Protein AF-A0AAP5YER6-F1 (afdb_monomer_lite)

Sequence (169 aa):
VTLYPLSIFVQTQYDMLIPDAVMAMFKPLISASNTLPAIIGALLMCQLLWFAGIHGAAIVVGLLSPIFLTNISGNIDAFVAGQPVPNIFTQPFWDFYIFIGGSGATLALVLLMSFSRSVHLKSIGRMSAVPGFFQ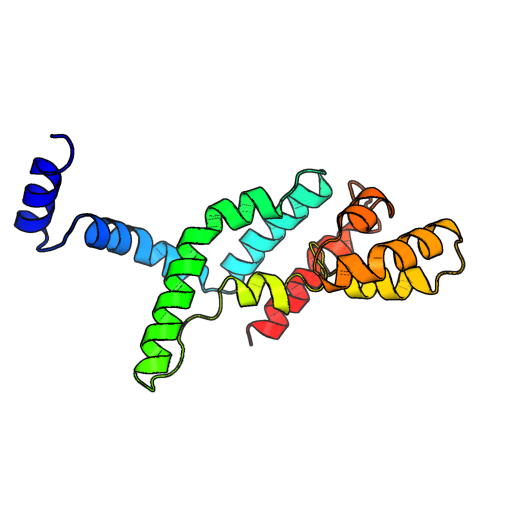INEPVIFGSPIVMNPTLFIPFVFAPVINATIAYF

Structure (mmCIF, N/CA/C/O backbone):
data_AF-A0AAP5YER6-F1
#
_entry.id   AF-A0AAP5YER6-F1
#
loop_
_atom_site.group_PDB
_atom_site.id
_atom_site.type_symbol
_atom_site.label_atom_id
_atom_site.label_alt_id
_atom_site.label_comp_id
_atom_site.label_asym_id
_atom_site.label_entity_id
_atom_site.label_seq_id
_atom_site.pdbx_PDB_ins_code
_atom_site.Cartn_x
_atom_site.Cartn_y
_atom_site.Cartn_z
_atom_site.occupancy
_atom_site.B_iso_or_equiv
_atom_site.auth_seq_id
_atom_site.auth_comp_id
_atom_site.auth_asym_id
_atom_site.auth_atom_id
_atom_site.pdbx_PDB_model_num
ATOM 1 N N . VAL A 1 1 ? 3.108 24.936 -31.986 1.00 53.84 1 VAL A N 1
ATOM 2 C CA . VAL A 1 1 ? 4.510 25.114 -32.453 1.00 53.84 1 VAL A CA 1
ATOM 3 C C . VAL A 1 1 ? 5.552 24.556 -31.467 1.00 53.84 1 VAL A C 1
ATOM 5 O O . VAL A 1 1 ? 6.713 24.452 -31.818 1.00 53.84 1 VAL A O 1
ATOM 8 N N . THR A 1 2 ? 5.198 24.120 -30.257 1.00 65.81 2 THR A N 1
ATOM 9 C CA . THR A 1 2 ? 6.180 24.076 -29.156 1.00 65.81 2 THR A CA 1
ATOM 10 C C . THR A 1 2 ? 6.974 22.777 -28.954 1.00 65.81 2 THR A C 1
ATOM 12 O O . THR A 1 2 ? 8.043 22.858 -28.365 1.00 65.81 2 THR A O 1
ATOM 15 N N . LEU A 1 3 ? 6.542 21.609 -29.453 1.00 75.38 3 LEU A N 1
ATOM 16 C CA . LEU A 1 3 ? 7.278 20.338 -29.249 1.00 75.38 3 LEU A CA 1
ATOM 17 C C . LEU A 1 3 ? 7.802 19.677 -30.532 1.00 75.38 3 LEU A C 1
ATOM 19 O O . LEU A 1 3 ? 8.628 18.779 -30.452 1.00 75.38 3 LEU A O 1
ATOM 23 N N . TYR A 1 4 ? 7.368 20.122 -31.713 1.00 81.06 4 TYR A N 1
ATOM 24 C CA . TYR A 1 4 ? 7.717 19.476 -32.985 1.00 81.06 4 TYR A CA 1
ATOM 25 C C . TYR A 1 4 ? 9.216 19.571 -33.357 1.00 81.06 4 TYR A C 1
ATOM 27 O O . TYR A 1 4 ? 9.793 18.576 -33.792 1.00 81.06 4 TYR A O 1
ATOM 35 N N . PRO A 1 5 ? 9.913 20.706 -33.132 1.00 86.31 5 PRO A N 1
ATOM 36 C CA . PRO A 1 5 ? 11.366 20.750 -33.326 1.00 86.31 5 PRO A CA 1
ATOM 37 C C . PRO A 1 5 ? 12.112 19.842 -32.338 1.00 86.31 5 PRO A C 1
ATOM 39 O O . PRO A 1 5 ? 13.073 19.174 -32.710 1.00 86.31 5 PRO A O 1
ATOM 42 N N . LEU A 1 6 ? 11.632 19.774 -31.091 1.00 81.62 6 LEU A N 1
ATOM 43 C CA . LEU A 1 6 ? 12.178 18.883 -30.069 1.00 81.62 6 LEU A CA 1
ATOM 44 C C . LEU A 1 6 ? 11.954 17.411 -30.439 1.00 81.62 6 LEU A C 1
ATOM 46 O O . LEU A 1 6 ? 12.854 16.601 -30.243 1.00 81.62 6 LEU A O 1
ATOM 50 N N . SER A 1 7 ? 10.800 17.059 -31.017 1.00 83.25 7 SER A N 1
ATOM 51 C CA . SER A 1 7 ? 10.520 15.679 -31.420 1.00 83.25 7 SER A CA 1
ATOM 52 C C . SER A 1 7 ? 11.432 15.229 -32.551 1.00 83.25 7 SER A C 1
ATOM 54 O O . SER A 1 7 ? 11.950 14.122 -32.485 1.00 83.25 7 SER A O 1
ATOM 56 N N . ILE A 1 8 ? 11.701 16.096 -33.534 1.00 85.38 8 ILE A N 1
ATOM 57 C CA . ILE A 1 8 ? 12.667 15.805 -34.604 1.00 85.38 8 ILE A CA 1
ATOM 58 C C . ILE A 1 8 ? 14.088 15.689 -34.041 1.00 85.38 8 ILE A C 1
ATOM 60 O O . ILE A 1 8 ? 14.829 14.794 -34.438 1.00 85.38 8 ILE A O 1
ATOM 64 N N . PHE A 1 9 ? 14.485 16.546 -33.097 1.00 87.12 9 PHE A N 1
ATOM 65 C CA . PHE A 1 9 ? 15.801 16.443 -32.459 1.00 87.12 9 PHE A CA 1
ATOM 66 C C . PHE A 1 9 ? 15.982 15.109 -31.718 1.00 87.12 9 PHE A C 1
ATOM 68 O O . PHE A 1 9 ? 16.978 14.420 -31.924 1.00 87.12 9 PHE A O 1
ATOM 75 N N . VAL A 1 10 ? 15.006 14.709 -30.898 1.00 84.06 10 VAL A N 1
ATOM 76 C CA . VAL A 1 10 ? 15.066 13.434 -30.163 1.00 84.06 10 VAL A CA 1
ATOM 77 C C . VAL A 1 10 ? 15.067 12.251 -31.132 1.00 84.06 10 VAL A C 1
ATOM 79 O O . VAL A 1 10 ? 15.890 11.350 -30.987 1.00 84.06 10 VAL A O 1
ATOM 82 N N . GLN A 1 11 ? 14.227 12.295 -32.167 1.00 87.56 11 GLN A N 1
ATOM 83 C CA . GLN A 1 11 ? 14.155 11.241 -33.174 1.00 87.56 11 GLN A CA 1
ATOM 84 C C . GLN A 1 11 ? 15.448 11.125 -33.993 1.00 87.56 11 GLN A C 1
ATOM 86 O O . GLN A 1 11 ? 15.910 10.024 -34.251 1.00 87.56 11 GLN A O 1
ATOM 91 N N . THR A 1 12 ? 16.085 12.240 -34.358 1.00 87.94 12 THR A N 1
ATOM 92 C CA . THR A 1 12 ? 17.335 12.215 -35.143 1.00 87.94 12 THR A CA 1
ATOM 93 C C . THR A 1 12 ? 18.558 11.790 -34.334 1.00 87.94 12 THR A C 1
ATOM 95 O O . THR A 1 12 ? 19.472 11.206 -34.907 1.00 87.94 12 THR A O 1
ATOM 98 N N . GLN A 1 13 ? 18.611 12.086 -33.031 1.00 88.88 13 GLN A N 1
ATOM 99 C CA . GLN A 1 13 ? 19.757 11.732 -32.181 1.00 88.88 13 GLN A CA 1
ATOM 100 C C . GLN A 1 13 ? 19.640 10.345 -31.542 1.00 88.88 13 GLN A C 1
ATOM 102 O O . GLN A 1 13 ? 20.655 9.679 -31.356 1.00 88.88 13 GLN A O 1
ATOM 107 N N . TYR A 1 14 ? 18.424 9.923 -31.187 1.00 84.25 14 TYR A N 1
ATOM 108 C CA . TYR A 1 14 ? 18.194 8.727 -30.371 1.00 84.25 14 TYR A CA 1
ATOM 109 C C . TYR A 1 14 ? 17.287 7.685 -31.035 1.00 84.25 14 TYR A C 1
ATOM 111 O O . TYR A 1 14 ? 17.064 6.641 -30.432 1.00 84.25 14 TYR A O 1
ATOM 119 N N . ASP A 1 15 ? 16.762 7.952 -32.237 1.00 87.56 15 ASP A N 1
ATOM 120 C CA . ASP A 1 15 ? 15.800 7.090 -32.951 1.00 87.56 15 ASP A CA 1
ATOM 121 C C . ASP A 1 15 ? 14.552 6.744 -32.113 1.00 87.56 15 ASP A C 1
ATOM 123 O O . ASP A 1 15 ? 13.972 5.665 -32.199 1.00 87.56 15 ASP A O 1
ATOM 127 N N . MET A 1 16 ? 14.143 7.682 -31.251 1.00 86.88 16 MET A N 1
ATOM 128 C CA . MET A 1 16 ? 13.031 7.536 -30.308 1.00 86.88 16 MET A CA 1
ATOM 129 C C . MET A 1 16 ? 12.028 8.675 -30.463 1.00 86.88 16 MET A C 1
ATOM 131 O O . MET A 1 16 ? 12.395 9.815 -30.766 1.00 86.88 16 MET A O 1
ATOM 135 N N . LEU A 1 17 ? 10.752 8.400 -30.186 1.00 88.38 17 LEU A N 1
ATOM 136 C CA . LEU A 1 17 ? 9.776 9.464 -29.978 1.00 88.38 17 LEU A CA 1
ATOM 137 C C . LEU A 1 17 ? 9.968 10.073 -28.579 1.00 88.38 17 LEU A C 1
ATOM 139 O O . LEU A 1 17 ? 10.520 9.446 -27.676 1.00 88.38 17 LEU A O 1
ATOM 143 N N . ILE A 1 18 ? 9.481 11.303 -28.367 1.00 85.19 18 ILE A N 1
ATOM 144 C CA . ILE A 1 18 ? 9.548 11.964 -27.048 1.00 85.19 18 ILE A CA 1
ATOM 145 C C . ILE A 1 18 ? 8.975 11.076 -25.923 1.00 85.19 18 ILE A C 1
ATOM 147 O O . ILE A 1 18 ? 9.631 10.978 -24.885 1.00 85.19 18 ILE A O 1
ATOM 151 N N . PRO A 1 19 ? 7.808 10.412 -26.080 1.00 81.19 19 PRO A N 1
ATOM 152 C CA . PRO A 1 19 ? 7.284 9.521 -25.044 1.00 81.19 19 PRO A CA 1
ATOM 153 C C . PRO A 1 19 ? 8.236 8.368 -24.705 1.00 81.19 19 PRO A C 1
ATOM 155 O O . PRO A 1 19 ? 8.436 8.077 -23.527 1.00 81.19 19 PRO A O 1
ATOM 158 N N . ASP A 1 20 ? 8.881 7.776 -25.713 1.00 81.62 20 ASP A N 1
ATOM 159 C CA . ASP A 1 20 ? 9.818 6.663 -25.533 1.00 81.62 20 ASP A CA 1
ATOM 160 C C . ASP A 1 20 ? 11.087 7.119 -24.809 1.00 81.62 20 ASP A C 1
ATOM 162 O O . ASP A 1 20 ? 11.557 6.446 -23.894 1.00 81.62 20 ASP A O 1
ATOM 166 N N . ALA A 1 21 ? 11.602 8.303 -25.153 1.00 83.88 21 ALA A N 1
ATOM 167 C CA . ALA A 1 21 ? 12.753 8.900 -24.480 1.00 83.88 21 ALA A CA 1
ATOM 168 C C . ALA A 1 21 ? 12.453 9.218 -23.004 1.00 83.88 21 ALA A C 1
ATOM 170 O O . ALA A 1 21 ? 13.274 8.949 -22.123 1.00 83.88 21 ALA A O 1
ATOM 171 N N . VAL A 1 22 ? 11.256 9.739 -22.713 1.00 83.75 22 VAL A N 1
ATOM 172 C CA . VAL A 1 22 ? 10.798 9.966 -21.335 1.00 83.75 22 VAL A CA 1
ATOM 173 C C . VAL A 1 22 ? 10.691 8.634 -20.592 1.00 83.75 22 VAL A C 1
ATOM 175 O O . VAL A 1 22 ? 11.257 8.496 -19.508 1.00 83.75 22 VAL A O 1
ATOM 178 N N . MET A 1 23 ? 10.047 7.621 -21.174 1.00 81.75 23 MET A N 1
ATOM 179 C CA . MET A 1 23 ? 9.965 6.293 -20.561 1.00 81.75 23 MET A CA 1
ATOM 180 C C . MET A 1 23 ? 11.343 5.673 -20.313 1.00 81.75 23 MET A C 1
ATOM 182 O O . MET A 1 23 ? 11.574 5.118 -19.238 1.00 81.75 23 MET A O 1
ATOM 186 N N . ALA A 1 24 ? 12.275 5.793 -21.260 1.00 82.75 24 ALA A N 1
ATOM 187 C CA . ALA A 1 24 ? 13.638 5.292 -21.117 1.00 82.75 24 ALA A CA 1
ATOM 188 C C . ALA A 1 24 ? 14.361 5.945 -19.928 1.00 82.75 24 ALA A C 1
ATOM 190 O O . ALA A 1 24 ? 15.022 5.246 -19.158 1.00 82.75 24 ALA A O 1
ATOM 191 N N . MET A 1 25 ? 14.171 7.253 -19.726 1.00 84.56 25 MET A N 1
ATOM 192 C CA . MET A 1 25 ? 14.721 7.988 -18.583 1.00 84.56 25 MET A CA 1
ATOM 193 C C . MET A 1 25 ? 14.144 7.507 -17.240 1.00 84.56 25 MET A C 1
ATOM 195 O O . MET A 1 25 ? 14.880 7.401 -16.260 1.00 84.56 25 MET A O 1
ATOM 199 N N . PHE A 1 26 ? 12.848 7.183 -17.183 1.00 82.50 26 PHE A N 1
ATOM 200 C CA . PHE A 1 26 ? 12.185 6.712 -15.958 1.00 82.50 26 PHE A CA 1
ATOM 201 C C . PHE A 1 26 ? 12.319 5.201 -15.711 1.00 82.50 26 PHE A C 1
ATOM 203 O O . PHE A 1 26 ? 12.061 4.735 -14.599 1.00 82.50 26 PHE A O 1
ATOM 210 N N . LYS A 1 27 ? 12.765 4.423 -16.701 1.00 82.75 27 LYS A N 1
ATOM 211 C CA . LYS A 1 27 ? 12.893 2.960 -16.611 1.00 82.75 27 LYS A CA 1
ATOM 212 C C . LYS A 1 27 ? 13.687 2.466 -15.387 1.00 82.75 27 LYS A C 1
ATOM 214 O O . LYS A 1 27 ? 13.210 1.528 -14.745 1.00 82.75 27 LYS A O 1
ATOM 219 N N . PRO A 1 28 ? 14.832 3.067 -14.994 1.00 84.38 28 PRO A N 1
ATOM 220 C CA . PRO A 1 28 ? 15.555 2.640 -13.794 1.00 84.38 28 PRO A CA 1
ATOM 221 C C . PRO A 1 28 ? 14.737 2.832 -12.512 1.00 84.38 28 PRO A C 1
ATOM 223 O O . PRO A 1 28 ? 14.748 1.966 -11.640 1.00 84.38 28 PRO A O 1
ATOM 226 N N . LEU A 1 29 ? 13.983 3.934 -12.418 1.00 84.50 29 LEU A N 1
ATOM 227 C CA . LEU A 1 29 ? 13.114 4.221 -11.277 1.00 84.50 29 LEU A CA 1
ATOM 228 C C . LEU A 1 29 ? 11.966 3.211 -11.192 1.00 84.50 29 LEU A C 1
ATOM 230 O O . LEU A 1 29 ? 11.690 2.683 -10.118 1.00 84.50 29 LEU A O 1
ATOM 234 N N . ILE A 1 30 ? 11.336 2.902 -12.327 1.00 83.19 30 ILE A N 1
ATOM 235 C CA . ILE A 1 30 ? 10.255 1.910 -12.405 1.00 83.19 30 ILE A CA 1
ATOM 236 C C . ILE A 1 30 ? 10.782 0.527 -12.004 1.00 83.19 30 ILE A C 1
ATOM 238 O O . ILE A 1 30 ? 10.185 -0.142 -11.163 1.00 83.19 30 ILE A O 1
ATOM 242 N N . SER A 1 31 ? 11.947 0.120 -12.513 1.00 83.19 31 SER A N 1
ATOM 243 C CA . SER A 1 31 ? 12.565 -1.150 -12.123 1.00 83.19 31 SER A CA 1
ATOM 244 C C . SER A 1 31 ? 12.893 -1.202 -10.628 1.00 83.19 31 SER A C 1
ATOM 246 O O . SER A 1 31 ? 12.638 -2.219 -9.988 1.00 83.19 31 SER A O 1
ATOM 248 N N . ALA A 1 32 ? 13.433 -0.122 -10.056 1.00 87.00 32 ALA A N 1
ATOM 249 C CA . ALA A 1 32 ? 13.733 -0.047 -8.627 1.00 87.00 32 ALA A CA 1
ATOM 250 C C . ALA A 1 32 ? 12.461 -0.077 -7.761 1.00 87.00 32 ALA A C 1
ATOM 252 O O . ALA A 1 32 ? 12.467 -0.649 -6.669 1.00 87.00 32 ALA A O 1
ATOM 253 N N . SER A 1 33 ? 11.360 0.496 -8.258 1.00 86.88 33 SER A N 1
ATOM 254 C CA . SER A 1 33 ? 10.078 0.549 -7.547 1.00 86.88 33 SER A CA 1
ATOM 255 C C . SER A 1 33 ? 9.436 -0.823 -7.324 1.00 86.88 33 SER A C 1
ATOM 257 O O . SER A 1 33 ? 8.709 -1.000 -6.353 1.00 86.88 33 SER A O 1
ATOM 259 N N . ASN A 1 34 ? 9.749 -1.810 -8.171 1.00 88.38 34 ASN A N 1
ATOM 260 C CA . ASN A 1 34 ? 9.247 -3.179 -8.038 1.00 88.38 34 ASN A CA 1
ATOM 261 C C . ASN A 1 34 ? 9.919 -3.974 -6.905 1.00 88.38 34 ASN A C 1
ATOM 263 O O . ASN A 1 34 ? 9.586 -5.136 -6.704 1.00 88.38 34 ASN A O 1
ATOM 267 N N . THR A 1 35 ? 10.861 -3.385 -6.166 1.00 94.75 35 THR A N 1
ATOM 268 C CA . THR A 1 35 ? 11.527 -4.057 -5.045 1.00 94.75 35 THR A CA 1
ATOM 269 C C . THR A 1 35 ? 10.761 -3.857 -3.739 1.00 94.75 35 THR A C 1
ATOM 271 O O . THR A 1 35 ? 10.275 -2.763 -3.452 1.00 94.75 35 THR A O 1
ATOM 274 N N . LEU A 1 36 ? 10.712 -4.888 -2.892 1.00 95.12 36 LEU A N 1
ATOM 275 C CA . LEU A 1 36 ? 10.035 -4.815 -1.592 1.00 95.12 36 LEU A CA 1
ATOM 276 C C . LEU A 1 36 ? 10.458 -3.598 -0.729 1.00 95.12 36 LEU A C 1
ATOM 278 O O . LEU A 1 36 ? 9.571 -2.944 -0.179 1.00 95.12 36 LEU A O 1
ATOM 282 N N . PRO A 1 37 ? 11.749 -3.207 -0.626 1.00 96.19 37 PRO A N 1
ATOM 283 C CA . PRO A 1 37 ? 12.135 -2.007 0.120 1.00 96.19 37 PRO A CA 1
ATOM 284 C C . PRO A 1 37 ? 11.530 -0.708 -0.431 1.00 96.19 37 PRO A C 1
ATOM 286 O O . PRO A 1 37 ? 11.146 0.160 0.353 1.00 96.19 37 PRO A O 1
ATOM 289 N N . ALA A 1 38 ? 11.409 -0.571 -1.756 1.00 94.25 38 ALA A N 1
ATOM 290 C CA . ALA A 1 38 ? 10.790 0.604 -2.369 1.00 94.25 38 ALA A CA 1
ATOM 291 C C . ALA A 1 38 ? 9.287 0.672 -2.058 1.00 94.25 38 ALA A C 1
ATOM 293 O O . ALA A 1 38 ? 8.781 1.730 -1.676 1.00 94.25 38 ALA A O 1
ATOM 294 N N . ILE A 1 39 ? 8.600 -0.474 -2.136 1.00 95.88 39 ILE A N 1
ATOM 295 C CA . ILE A 1 39 ? 7.185 -0.616 -1.763 1.00 95.88 39 ILE A CA 1
ATOM 296 C C . ILE A 1 39 ? 6.977 -0.215 -0.298 1.00 95.88 39 ILE A C 1
ATOM 298 O O . ILE A 1 39 ? 6.119 0.617 0.002 1.00 95.88 39 ILE A O 1
ATOM 302 N N . ILE A 1 40 ? 7.790 -0.761 0.614 1.00 96.94 40 ILE A N 1
ATOM 303 C CA . ILE A 1 40 ? 7.724 -0.451 2.049 1.00 96.94 40 ILE A CA 1
ATOM 304 C C . ILE A 1 40 ? 7.996 1.037 2.296 1.00 96.94 40 ILE A C 1
ATOM 306 O O . ILE A 1 40 ? 7.284 1.659 3.081 1.00 96.94 40 ILE A O 1
ATOM 310 N N . GLY A 1 41 ? 8.976 1.635 1.615 1.00 96.00 41 GLY A N 1
ATOM 311 C CA . GLY A 1 41 ? 9.268 3.064 1.737 1.00 96.00 41 GLY A CA 1
ATOM 312 C C . GLY A 1 41 ? 8.066 3.943 1.374 1.00 96.00 41 GLY A C 1
ATOM 313 O O . GLY A 1 41 ? 7.694 4.834 2.142 1.00 96.00 41 GLY A O 1
ATOM 314 N N . ALA A 1 42 ? 7.409 3.657 0.247 1.00 95.31 42 ALA A N 1
ATOM 315 C CA . ALA A 1 42 ? 6.214 4.386 -0.175 1.00 95.31 42 ALA A CA 1
ATOM 316 C C . ALA A 1 42 ? 5.029 4.184 0.788 1.00 95.31 42 ALA A C 1
ATOM 318 O O . ALA A 1 42 ? 4.312 5.133 1.117 1.00 95.31 42 ALA A O 1
ATOM 319 N N . LEU A 1 43 ? 4.849 2.958 1.280 1.00 95.88 43 LEU A N 1
ATOM 320 C CA . LEU A 1 43 ? 3.825 2.600 2.259 1.00 95.88 43 LEU A CA 1
ATOM 321 C C . LEU A 1 43 ? 4.021 3.355 3.578 1.00 95.88 43 LEU A C 1
ATOM 323 O O . LEU A 1 43 ? 3.078 3.974 4.070 1.00 95.88 43 LEU A O 1
ATOM 327 N N . LEU A 1 44 ? 5.238 3.368 4.125 1.00 96.94 44 LEU A N 1
ATOM 328 C CA . LEU A 1 44 ? 5.548 4.093 5.358 1.00 96.94 44 LEU A CA 1
ATOM 329 C C . LEU A 1 44 ? 5.282 5.592 5.201 1.00 96.94 44 LEU A C 1
ATOM 331 O O . LEU A 1 44 ? 4.662 6.191 6.075 1.00 96.94 44 LEU A O 1
ATOM 335 N N . MET A 1 45 ? 5.668 6.187 4.070 1.00 96.69 45 MET A N 1
ATOM 336 C CA . MET A 1 45 ? 5.349 7.585 3.771 1.00 96.69 45 MET A CA 1
ATOM 337 C C . MET A 1 45 ? 3.833 7.835 3.774 1.00 96.69 45 MET A C 1
ATOM 339 O O . MET A 1 45 ? 3.372 8.784 4.409 1.00 96.69 45 MET A O 1
ATOM 343 N N . CYS A 1 46 ? 3.050 6.964 3.131 1.00 96.56 46 CYS A N 1
ATOM 344 C CA . CYS A 1 46 ? 1.587 7.052 3.127 1.00 96.56 46 CYS A CA 1
ATOM 345 C C . CYS A 1 46 ? 1.013 7.006 4.554 1.00 96.56 46 CYS A C 1
ATOM 347 O O . CYS A 1 46 ? 0.189 7.845 4.926 1.00 96.56 46 CYS A O 1
ATOM 349 N N . GLN A 1 47 ? 1.490 6.075 5.381 1.00 95.81 47 GLN A N 1
ATOM 350 C CA . GLN A 1 47 ? 0.974 5.878 6.736 1.00 95.81 47 GLN A CA 1
ATOM 351 C C . GLN A 1 47 ? 1.382 6.972 7.712 1.00 95.81 47 GLN A C 1
ATOM 353 O O . GLN A 1 47 ? 0.583 7.346 8.570 1.00 95.81 47 GLN A O 1
ATOM 358 N N . LEU A 1 48 ? 2.583 7.527 7.571 1.00 96.25 48 LEU A N 1
ATOM 359 C CA . LEU A 1 48 ? 3.017 8.669 8.372 1.00 96.25 48 LEU A CA 1
ATOM 360 C C . LEU A 1 48 ? 2.183 9.918 8.064 1.00 96.25 48 LEU A C 1
ATOM 362 O O . LEU A 1 48 ? 1.806 10.637 8.989 1.00 96.25 48 LEU A O 1
ATOM 366 N N . LEU A 1 49 ? 1.834 10.144 6.793 1.00 96.38 49 LEU A N 1
ATOM 367 C CA . LEU A 1 49 ? 0.926 11.227 6.406 1.00 96.38 49 LEU A CA 1
ATOM 368 C C . LEU A 1 49 ? -0.462 11.035 7.030 1.00 96.38 49 LEU A C 1
ATOM 370 O O . LEU A 1 49 ? -0.976 11.964 7.652 1.00 96.38 49 LEU A O 1
ATOM 374 N N . TRP A 1 50 ? -1.025 9.825 6.955 1.00 95.31 50 TRP A N 1
ATOM 375 C CA . TRP A 1 50 ? -2.304 9.512 7.601 1.00 95.31 50 TRP A CA 1
ATOM 376 C C . TRP A 1 50 ? -2.267 9.658 9.117 1.00 95.31 50 TRP A C 1
ATOM 378 O O . TRP A 1 50 ? -3.204 10.194 9.708 1.00 95.31 50 TRP A O 1
ATOM 388 N N . PHE A 1 51 ? -1.175 9.239 9.755 1.00 94.50 51 PHE A N 1
ATOM 389 C CA . PHE A 1 51 ? -0.993 9.425 11.189 1.00 94.50 51 PHE A CA 1
ATOM 390 C C . PHE A 1 51 ? -0.956 10.908 11.584 1.00 94.50 51 PHE A C 1
ATOM 392 O O . PHE A 1 51 ? -1.477 11.270 12.640 1.00 94.50 51 PHE A O 1
ATOM 399 N N . ALA A 1 52 ? -0.407 11.766 10.718 1.00 94.06 52 ALA A N 1
ATOM 400 C CA . ALA A 1 52 ? -0.427 13.221 10.861 1.00 94.06 52 ALA A CA 1
ATOM 401 C C . ALA A 1 52 ? -1.775 13.871 10.475 1.00 94.06 52 ALA A C 1
ATOM 403 O O . ALA A 1 52 ? -1.907 15.089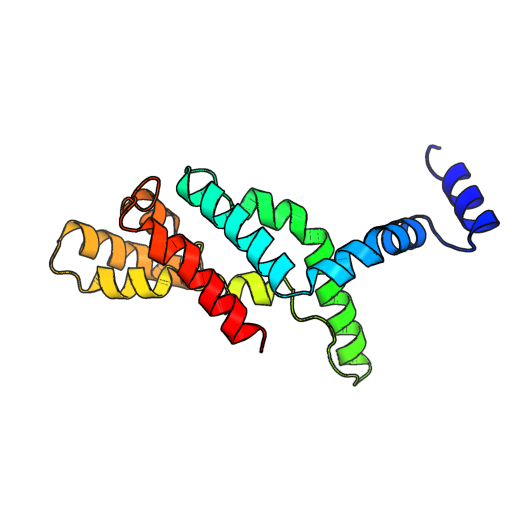 10.567 1.00 94.06 52 ALA A O 1
ATOM 404 N N . GLY A 1 53 ? -2.775 13.090 10.048 1.00 91.62 53 GLY A N 1
ATOM 405 C CA . GLY A 1 53 ? -4.097 13.583 9.644 1.00 91.62 53 GLY A CA 1
ATOM 406 C C . GLY A 1 53 ? -4.171 14.099 8.204 1.00 91.62 53 GLY A C 1
ATOM 407 O O . GLY A 1 53 ? -5.176 14.689 7.815 1.00 91.62 53 GLY A O 1
ATOM 408 N N . ILE A 1 54 ? -3.127 13.876 7.404 1.00 94.50 54 ILE A N 1
ATOM 409 C CA . ILE A 1 54 ? -3.082 14.208 5.978 1.00 94.50 54 ILE A CA 1
ATOM 410 C C . ILE A 1 54 ? -3.506 12.969 5.188 1.00 94.50 54 ILE A C 1
ATOM 412 O O . ILE A 1 54 ? -3.103 11.856 5.511 1.00 94.50 54 ILE A O 1
ATOM 416 N N . HIS A 1 55 ? -4.286 13.141 4.122 1.00 94.19 55 HIS A N 1
ATOM 417 C CA . HIS A 1 55 ? -4.741 12.025 3.291 1.00 94.19 55 HIS A CA 1
ATOM 418 C C . HIS A 1 55 ? -3.579 11.418 2.474 1.00 94.19 55 HIS A C 1
ATOM 420 O O . HIS A 1 55 ? -3.428 11.674 1.277 1.00 94.19 55 HIS A O 1
ATOM 426 N N . GLY A 1 56 ? -2.754 10.586 3.115 1.00 93.12 56 GLY A N 1
ATOM 427 C CA . GLY A 1 56 ? -1.507 10.056 2.561 1.00 93.12 56 GLY A CA 1
ATOM 428 C C . GLY A 1 56 ? -1.689 9.324 1.238 1.00 93.12 56 GLY A C 1
ATOM 429 O O . GLY A 1 56 ? -0.906 9.530 0.314 1.00 93.12 56 GLY A O 1
ATOM 430 N N . ALA A 1 57 ? -2.773 8.558 1.103 1.00 92.38 57 ALA A N 1
ATOM 431 C CA . ALA A 1 57 ? -3.057 7.818 -0.123 1.00 92.38 57 ALA A CA 1
ATOM 432 C C . ALA A 1 57 ? -3.212 8.743 -1.344 1.00 92.38 57 ALA A C 1
ATOM 434 O O . ALA A 1 57 ? -2.657 8.444 -2.390 1.00 92.38 57 ALA A O 1
ATOM 435 N N . ALA A 1 58 ? -3.861 9.905 -1.211 1.00 92.81 58 ALA A N 1
ATOM 436 C CA . ALA A 1 58 ? -4.055 10.832 -2.326 1.00 92.81 58 ALA A CA 1
ATOM 437 C C . ALA A 1 58 ? -2.722 11.415 -2.824 1.00 92.81 58 ALA A C 1
ATOM 439 O O . ALA A 1 58 ? -2.517 11.571 -4.026 1.00 92.81 58 ALA A O 1
ATOM 440 N N . ILE A 1 59 ? -1.794 11.692 -1.903 1.00 94.69 59 ILE A N 1
ATOM 441 C CA . ILE A 1 59 ? -0.469 12.232 -2.228 1.00 94.69 59 ILE A CA 1
ATOM 442 C C . ILE A 1 59 ? 0.419 11.135 -2.821 1.00 94.69 59 ILE A C 1
ATOM 444 O O . ILE A 1 59 ? 0.969 11.292 -3.910 1.00 94.69 59 ILE A O 1
ATOM 448 N N . VAL A 1 60 ? 0.559 10.013 -2.111 1.00 94.81 60 VAL A N 1
ATOM 449 C CA . VAL A 1 60 ? 1.499 8.952 -2.485 1.00 94.81 60 VAL A CA 1
ATOM 450 C C . VAL A 1 60 ? 1.039 8.228 -3.746 1.00 94.81 60 VAL A C 1
ATOM 452 O O . VAL A 1 60 ? 1.839 8.059 -4.662 1.00 94.81 60 VAL A O 1
ATOM 455 N N . VAL A 1 61 ? -0.243 7.863 -3.856 1.00 93.44 61 VAL A N 1
ATOM 456 C CA . VAL A 1 61 ? -0.767 7.212 -5.069 1.00 93.44 61 VAL A CA 1
ATOM 457 C C . VAL A 1 61 ? -0.688 8.157 -6.265 1.00 93.44 61 VAL A C 1
ATOM 459 O O . VAL A 1 61 ? -0.342 7.705 -7.352 1.00 93.44 61 VAL A O 1
ATOM 462 N N . GLY A 1 62 ? -0.899 9.465 -6.086 1.00 91.75 62 GLY A N 1
ATOM 463 C CA . GLY A 1 62 ? -0.688 10.445 -7.156 1.00 91.75 62 GLY A CA 1
ATOM 464 C C . GLY A 1 62 ? 0.735 10.402 -7.729 1.00 91.75 62 GLY A C 1
ATOM 465 O O . GLY A 1 62 ? 0.912 10.434 -8.946 1.00 91.75 62 GLY A O 1
ATOM 466 N N . LEU A 1 63 ? 1.747 10.235 -6.871 1.00 90.38 63 LEU A N 1
ATOM 467 C CA . LEU A 1 63 ? 3.148 10.090 -7.287 1.00 90.38 63 LEU A CA 1
ATOM 468 C C . LEU A 1 63 ? 3.457 8.713 -7.896 1.00 90.38 63 LEU A C 1
ATOM 470 O O . LEU A 1 63 ? 4.277 8.614 -8.808 1.00 90.38 63 LEU A O 1
ATOM 474 N N . LEU A 1 64 ? 2.811 7.654 -7.406 1.00 92.88 64 LEU A N 1
ATOM 475 C CA . LEU A 1 64 ? 3.022 6.278 -7.867 1.00 92.88 64 LEU A CA 1
ATOM 476 C C . LEU A 1 64 ? 2.209 5.910 -9.114 1.00 92.88 64 LEU A C 1
ATOM 478 O O . LEU A 1 64 ? 2.526 4.926 -9.777 1.00 92.88 64 LEU A O 1
ATOM 482 N N . SER A 1 65 ? 1.181 6.683 -9.466 1.00 92.69 65 SER A N 1
ATOM 483 C CA . SER A 1 65 ? 0.256 6.357 -10.561 1.00 92.69 65 SER A CA 1
ATOM 484 C C . SER A 1 65 ? 0.954 6.066 -11.902 1.00 92.69 65 SER A C 1
ATOM 486 O O . SER A 1 65 ? 0.599 5.070 -12.535 1.00 92.69 65 SER A O 1
ATOM 488 N N . PRO A 1 66 ? 1.983 6.827 -12.339 1.00 90.12 66 PRO A N 1
ATOM 489 C CA . PRO A 1 66 ? 2.716 6.501 -13.567 1.00 90.12 66 PRO A CA 1
ATOM 490 C C . PRO A 1 66 ? 3.448 5.151 -13.499 1.00 90.12 66 PRO A C 1
ATOM 492 O O . PRO A 1 66 ? 3.520 4.426 -14.493 1.00 90.12 66 PRO A O 1
ATOM 495 N N . ILE A 1 67 ? 3.969 4.796 -12.321 1.00 92.25 67 ILE A N 1
ATOM 496 C CA . ILE A 1 67 ? 4.654 3.522 -12.073 1.00 92.25 67 ILE A CA 1
ATOM 497 C C . ILE A 1 67 ? 3.644 2.376 -12.138 1.00 92.25 67 ILE A C 1
ATOM 499 O O . ILE A 1 67 ? 3.863 1.410 -12.867 1.00 92.25 67 ILE A O 1
ATOM 503 N N . PHE A 1 68 ? 2.514 2.504 -11.437 1.00 95.06 68 PHE A N 1
ATOM 504 C CA . PHE A 1 68 ? 1.448 1.503 -11.464 1.00 95.06 68 PHE A CA 1
ATOM 505 C C . PHE A 1 68 ? 0.927 1.257 -12.873 1.00 95.06 68 PHE A C 1
ATOM 507 O O . PHE A 1 68 ? 0.786 0.098 -13.264 1.00 95.06 68 PHE A O 1
ATOM 514 N N . LEU A 1 69 ? 0.687 2.328 -13.635 1.00 93.31 69 LEU A N 1
ATOM 515 C CA . LEU A 1 69 ? 0.208 2.233 -15.008 1.00 93.31 69 LEU A CA 1
ATOM 516 C C . LEU A 1 69 ? 1.223 1.525 -15.914 1.00 93.31 69 LEU A C 1
ATOM 518 O O . LEU A 1 69 ? 0.851 0.649 -16.692 1.00 93.31 69 LEU A O 1
ATOM 522 N N . THR A 1 70 ? 2.509 1.852 -15.778 1.00 91.81 70 THR A N 1
ATOM 523 C CA . THR A 1 70 ? 3.558 1.198 -16.572 1.00 91.81 70 THR A CA 1
ATOM 524 C C . THR A 1 70 ? 3.675 -0.288 -16.223 1.00 91.81 70 THR A C 1
ATOM 526 O O . THR A 1 70 ? 3.726 -1.134 -17.116 1.00 91.81 70 THR A O 1
ATOM 529 N N . ASN A 1 71 ? 3.656 -0.624 -14.930 1.00 94.31 71 ASN A N 1
ATOM 530 C CA . ASN A 1 71 ? 3.776 -2.003 -14.461 1.00 94.31 71 ASN A CA 1
ATOM 531 C C . ASN A 1 71 ? 2.573 -2.863 -14.869 1.00 94.31 71 ASN A C 1
ATOM 533 O O . ASN A 1 71 ? 2.761 -3.985 -15.342 1.00 94.31 71 ASN A O 1
ATOM 537 N N . ILE A 1 72 ? 1.345 -2.347 -14.727 1.00 95.62 72 ILE A N 1
ATOM 538 C CA . ILE A 1 72 ? 0.145 -3.097 -15.119 1.00 95.62 72 ILE A CA 1
ATOM 539 C C . ILE A 1 72 ? 0.051 -3.256 -16.641 1.00 95.62 72 ILE A C 1
ATOM 541 O O . ILE A 1 72 ? -0.332 -4.327 -17.100 1.00 95.62 72 ILE A O 1
ATOM 545 N N . SER A 1 73 ? 0.467 -2.253 -17.426 1.00 94.62 73 SER A N 1
ATOM 546 C CA . SER A 1 73 ? 0.532 -2.372 -18.889 1.00 94.62 73 SER A CA 1
ATOM 547 C C . SER A 1 73 ? 1.504 -3.473 -19.309 1.00 94.62 73 SER A C 1
ATOM 549 O O . SER A 1 73 ? 1.120 -4.371 -20.051 1.00 94.62 73 SER A O 1
ATOM 551 N N . GLY A 1 74 ? 2.725 -3.478 -18.759 1.00 93.94 74 GLY A N 1
ATOM 552 C CA . GLY A 1 74 ? 3.703 -4.529 -19.057 1.00 93.94 74 GLY A CA 1
ATOM 553 C C . GLY A 1 74 ? 3.229 -5.928 -18.646 1.00 93.94 74 GLY A C 1
ATOM 554 O O . GLY A 1 74 ? 3.543 -6.914 -19.310 1.00 93.94 74 GLY A O 1
ATOM 555 N N . ASN A 1 75 ? 2.425 -6.022 -17.583 1.00 96.19 75 ASN A N 1
ATOM 556 C CA . ASN A 1 75 ? 1.794 -7.272 -17.169 1.00 96.19 75 ASN A CA 1
ATOM 557 C C . ASN A 1 75 ? 0.725 -7.751 -18.159 1.00 96.19 75 ASN A C 1
ATOM 559 O O . ASN A 1 75 ? 0.667 -8.945 -18.449 1.00 96.19 75 ASN A O 1
ATOM 563 N N . ILE A 1 76 ? -0.104 -6.839 -18.674 1.00 97.06 76 ILE A N 1
ATOM 564 C CA . ILE A 1 76 ? -1.121 -7.144 -19.689 1.00 97.06 76 ILE A CA 1
ATOM 565 C C . ILE A 1 76 ? -0.449 -7.638 -20.972 1.00 97.06 76 ILE A C 1
ATOM 567 O O . ILE A 1 76 ? -0.845 -8.678 -21.496 1.00 97.06 76 ILE A O 1
ATOM 571 N N . ASP A 1 77 ? 0.594 -6.949 -21.436 1.00 96.81 77 ASP A N 1
ATOM 572 C CA . ASP A 1 77 ? 1.320 -7.321 -22.654 1.00 96.81 77 ASP A CA 1
ATOM 573 C C . ASP A 1 77 ? 1.944 -8.721 -22.532 1.00 96.81 77 ASP A C 1
ATOM 575 O O . ASP A 1 77 ? 1.786 -9.558 -23.424 1.00 96.81 77 ASP A O 1
ATOM 579 N N . ALA A 1 78 ? 2.593 -9.014 -21.397 1.00 97.25 78 ALA A N 1
ATOM 580 C CA . ALA A 1 78 ? 3.147 -10.338 -21.115 1.00 97.25 78 ALA A CA 1
ATOM 581 C C . ALA A 1 78 ? 2.053 -11.417 -21.063 1.00 97.25 78 ALA A C 1
ATOM 583 O O . ALA A 1 78 ? 2.204 -12.477 -21.671 1.00 97.25 78 ALA A O 1
ATOM 584 N N . PHE A 1 79 ? 0.931 -11.131 -20.396 1.00 97.69 79 PHE A N 1
ATOM 585 C CA . PHE A 1 79 ? -0.194 -12.056 -20.280 1.00 97.69 79 PHE A CA 1
ATOM 586 C C . PHE A 1 79 ? -0.808 -12.399 -21.645 1.00 97.69 79 PHE A C 1
ATOM 588 O O . PHE A 1 79 ? -1.016 -13.574 -21.948 1.00 97.69 79 PHE A O 1
ATOM 595 N N . VAL A 1 80 ? -1.046 -11.395 -22.497 1.00 97.94 80 VAL A N 1
ATOM 596 C CA . VAL A 1 80 ? -1.581 -11.588 -23.858 1.00 97.94 80 VAL A CA 1
ATOM 597 C C . VAL A 1 80 ? -0.608 -12.385 -24.732 1.00 97.94 80 VAL A C 1
ATOM 599 O O . VAL A 1 80 ? -1.040 -13.206 -25.541 1.00 97.94 80 VAL A O 1
ATOM 602 N N . ALA A 1 81 ? 0.700 -12.202 -24.539 1.00 97.50 81 ALA A N 1
ATOM 603 C CA . ALA A 1 81 ? 1.742 -12.966 -25.223 1.00 97.50 81 ALA A CA 1
ATOM 604 C C . ALA A 1 81 ? 1.965 -14.387 -24.654 1.00 97.50 81 ALA A C 1
ATOM 606 O O . ALA A 1 81 ? 2.855 -15.099 -25.128 1.00 97.50 81 ALA A O 1
ATOM 607 N N . GLY A 1 82 ? 1.202 -14.805 -23.636 1.00 96.94 82 GLY A N 1
ATOM 608 C CA . GLY A 1 82 ? 1.370 -16.098 -22.965 1.00 96.94 82 GLY A CA 1
ATOM 609 C C . GLY A 1 82 ? 2.678 -16.221 -22.174 1.00 96.94 82 GLY A C 1
ATOM 610 O O . GLY A 1 82 ? 3.152 -17.332 -21.940 1.00 96.94 82 GLY A O 1
ATOM 611 N N . GLN A 1 83 ? 3.284 -15.094 -21.797 1.00 96.75 83 GLN A N 1
ATOM 612 C CA . GLN A 1 83 ? 4.526 -15.021 -21.032 1.00 96.75 83 GLN A CA 1
ATOM 613 C C . GLN A 1 83 ? 4.249 -14.830 -19.531 1.00 96.75 83 GLN A C 1
ATOM 615 O O . GLN A 1 83 ? 3.179 -14.345 -19.150 1.00 96.75 83 GLN A O 1
ATOM 620 N N . PRO A 1 84 ? 5.209 -15.171 -18.653 1.00 95.75 84 PRO A N 1
ATOM 621 C CA . PRO A 1 84 ? 5.104 -14.877 -17.229 1.00 95.75 84 PRO A CA 1
ATOM 622 C C . PRO A 1 84 ? 4.947 -13.375 -16.962 1.00 95.75 84 PRO A C 1
ATOM 624 O O . PRO A 1 84 ? 5.647 -12.549 -17.547 1.00 95.75 84 PRO A O 1
ATOM 627 N N . VAL A 1 85 ? 4.047 -13.033 -16.042 1.00 95.25 85 VAL A N 1
ATOM 628 C CA . VAL A 1 85 ? 3.770 -11.650 -15.646 1.00 95.25 85 VAL A CA 1
ATOM 629 C C . VAL A 1 85 ? 4.915 -11.122 -14.761 1.00 95.25 85 VAL A C 1
ATOM 631 O O . VAL A 1 85 ? 5.173 -11.718 -13.716 1.00 95.25 85 VAL A O 1
ATOM 634 N N . PRO A 1 86 ? 5.613 -10.033 -15.145 1.00 92.25 86 PRO A N 1
ATOM 635 C CA . PRO A 1 86 ? 6.883 -9.669 -14.510 1.00 92.25 86 PRO A CA 1
ATOM 636 C C . PRO A 1 86 ? 6.771 -8.739 -13.291 1.00 92.25 86 PRO A C 1
ATOM 638 O O . PRO A 1 86 ? 7.669 -8.753 -12.451 1.00 92.25 86 PRO A O 1
ATOM 641 N N . ASN A 1 87 ? 5.730 -7.903 -13.186 1.00 94.81 87 ASN A N 1
ATOM 642 C CA . ASN A 1 87 ? 5.671 -6.852 -12.163 1.00 94.81 87 ASN A CA 1
ATOM 643 C C . ASN A 1 87 ? 4.685 -7.189 -11.044 1.00 94.81 87 ASN A C 1
ATOM 645 O O . ASN A 1 87 ? 3.501 -7.412 -11.294 1.00 94.81 87 ASN A O 1
ATOM 649 N N . ILE A 1 88 ? 5.150 -7.122 -9.797 1.00 94.38 88 ILE A N 1
ATOM 650 C CA . ILE A 1 88 ? 4.301 -7.293 -8.609 1.00 94.38 88 ILE A CA 1
ATOM 651 C C . ILE A 1 88 ? 3.672 -5.952 -8.210 1.00 94.38 88 ILE A C 1
ATOM 653 O O . ILE A 1 88 ? 2.478 -5.881 -7.914 1.00 94.38 88 ILE A O 1
ATOM 657 N N . PHE A 1 89 ? 4.454 -4.863 -8.236 1.00 95.56 89 PHE A N 1
ATOM 658 C CA . PHE A 1 89 ? 4.028 -3.568 -7.712 1.00 95.56 89 PHE A CA 1
ATOM 659 C C . PHE A 1 89 ? 3.087 -2.835 -8.673 1.00 95.56 89 PHE A C 1
ATOM 661 O O . PHE A 1 89 ? 3.487 -2.010 -9.494 1.00 95.56 89 PHE A O 1
ATOM 668 N N . THR A 1 90 ? 1.805 -3.154 -8.566 1.00 96.12 90 THR A N 1
ATOM 669 C CA . THR A 1 90 ? 0.716 -2.581 -9.360 1.00 96.12 90 THR A CA 1
ATOM 670 C C . THR A 1 90 ? -0.321 -1.932 -8.445 1.00 96.12 90 THR A C 1
ATOM 672 O O . THR A 1 90 ? -0.330 -2.169 -7.237 1.00 96.12 90 THR A O 1
ATOM 675 N N . GLN A 1 91 ? -1.227 -1.126 -9.002 1.00 95.38 91 GLN A N 1
ATOM 676 C CA . GLN A 1 91 ? -2.294 -0.526 -8.199 1.00 95.38 91 GLN A CA 1
ATOM 677 C C . GLN A 1 91 ? -3.178 -1.583 -7.496 1.00 95.38 91 GLN A C 1
ATOM 679 O O . GLN A 1 91 ? -3.396 -1.444 -6.296 1.00 95.38 91 GLN A O 1
ATOM 684 N N . PRO A 1 92 ? -3.607 -2.688 -8.144 1.00 95.12 92 PRO A N 1
ATOM 685 C CA . PRO A 1 92 ? -4.341 -3.747 -7.445 1.00 95.12 92 PRO A CA 1
ATOM 686 C C . PRO A 1 92 ? -3.560 -4.399 -6.296 1.00 95.12 92 PRO A C 1
ATOM 688 O O . PRO A 1 92 ? -4.161 -4.770 -5.291 1.00 95.12 92 PRO A O 1
ATOM 691 N N . PHE A 1 93 ? -2.231 -4.522 -6.414 1.00 96.00 93 PHE A N 1
ATOM 692 C CA . PHE A 1 93 ? -1.386 -4.989 -5.310 1.00 96.00 93 PHE A CA 1
ATOM 693 C C . PHE A 1 93 ? -1.469 -4.035 -4.109 1.00 96.00 93 PHE A C 1
ATOM 695 O O . PHE A 1 93 ? -1.683 -4.467 -2.977 1.00 96.00 93 PHE A O 1
ATOM 702 N N . TRP A 1 94 ? -1.369 -2.729 -4.362 1.00 95.75 94 TRP A N 1
ATOM 703 C CA . TRP A 1 94 ? -1.502 -1.696 -3.335 1.00 95.75 94 TRP A CA 1
ATOM 704 C C . TRP A 1 94 ? -2.884 -1.706 -2.668 1.00 95.75 94 TRP A C 1
ATOM 706 O O . TRP A 1 94 ? -2.975 -1.768 -1.443 1.00 95.75 94 TRP A O 1
ATOM 716 N N . ASP A 1 95 ? -3.953 -1.701 -3.456 1.00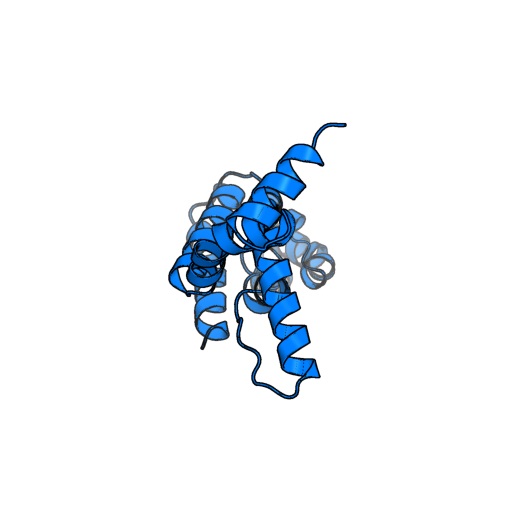 94.00 95 ASP A N 1
ATOM 717 C CA . ASP A 1 95 ? -5.314 -1.589 -2.931 1.00 94.00 95 ASP A CA 1
ATOM 718 C C . ASP A 1 95 ? -5.731 -2.883 -2.206 1.00 94.00 95 ASP A C 1
ATOM 720 O O . ASP A 1 95 ? -6.055 -2.876 -1.019 1.00 94.00 95 ASP A O 1
ATOM 724 N N . PHE A 1 96 ? -5.642 -4.031 -2.882 1.00 92.88 96 PHE A N 1
ATOM 725 C CA . PHE A 1 96 ? -6.287 -5.257 -2.403 1.00 92.88 96 PHE A CA 1
ATOM 726 C C . PHE A 1 96 ? -5.425 -6.145 -1.516 1.00 92.88 96 PHE A C 1
ATOM 728 O O . PHE A 1 96 ? -5.980 -6.966 -0.786 1.00 92.88 96 PHE A O 1
ATOM 735 N N . TYR A 1 97 ? -4.101 -6.003 -1.559 1.00 95.19 97 TYR A N 1
ATOM 736 C CA . TYR A 1 97 ? -3.216 -6.807 -0.719 1.00 95.19 97 TYR A CA 1
ATOM 737 C C . TYR A 1 97 ? -2.657 -5.995 0.438 1.00 95.19 97 TYR A C 1
ATOM 739 O O . TYR A 1 97 ? -2.683 -6.468 1.570 1.00 95.19 97 TYR A O 1
ATOM 747 N N . ILE A 1 98 ? -2.207 -4.762 0.198 1.00 96.25 98 ILE A N 1
ATOM 748 C CA . ILE A 1 98 ? -1.621 -3.933 1.257 1.00 96.25 98 ILE A CA 1
ATOM 749 C C . ILE A 1 98 ? -2.716 -3.299 2.124 1.00 96.25 98 ILE A C 1
ATOM 751 O O . ILE A 1 98 ? -2.719 -3.476 3.348 1.00 96.25 98 ILE A O 1
ATOM 755 N N . PHE A 1 99 ? -3.653 -2.574 1.506 1.00 95.44 99 PHE A N 1
ATOM 756 C CA . PHE A 1 99 ? -4.598 -1.680 2.186 1.00 95.44 99 PHE A CA 1
ATOM 757 C C . PHE A 1 99 ? -6.019 -2.245 2.301 1.00 95.44 99 PHE A C 1
ATOM 759 O O . PHE A 1 99 ? -7.014 -1.600 1.969 1.00 95.44 99 PHE A O 1
ATOM 766 N N . ILE A 1 100 ? -6.124 -3.452 2.862 1.00 95.38 100 ILE A N 1
ATOM 767 C CA . ILE A 1 100 ? -7.401 -4.163 3.008 1.00 95.38 100 ILE A CA 1
ATOM 768 C C . ILE A 1 100 ? -8.387 -3.374 3.887 1.00 95.38 100 ILE A C 1
ATOM 770 O O . ILE A 1 100 ? -8.238 -3.245 5.106 1.00 95.38 100 ILE A O 1
ATOM 774 N N . GLY A 1 101 ? -9.440 -2.879 3.244 1.00 92.69 101 GLY A N 1
ATOM 775 C CA . GLY A 1 101 ? -10.444 -1.995 3.830 1.00 92.69 101 GLY A CA 1
ATOM 776 C C . GLY A 1 101 ? -9.922 -0.623 4.228 1.00 92.69 101 GLY A C 1
ATOM 777 O O . GLY A 1 101 ? -10.349 -0.081 5.249 1.00 92.69 101 GLY A O 1
ATOM 778 N N . GLY A 1 102 ? -9.005 -0.092 3.420 1.00 93.38 102 GLY A N 1
ATOM 779 C CA . GLY A 1 102 ? -8.478 1.262 3.493 1.00 93.38 102 GLY A CA 1
ATOM 780 C C . GLY A 1 102 ? -7.088 1.349 4.123 1.00 93.38 102 GLY A C 1
ATOM 781 O O . GLY A 1 102 ? -6.425 0.352 4.434 1.00 93.38 102 GLY A O 1
ATOM 782 N N . SER A 1 103 ? -6.643 2.586 4.329 1.00 92.25 103 SER A N 1
ATOM 783 C CA . SER A 1 103 ? -5.352 2.920 4.942 1.00 92.25 103 SER A CA 1
ATOM 784 C C . SER A 1 103 ? -5.166 2.192 6.277 1.00 92.25 103 SER A C 1
ATOM 786 O O . SER A 1 103 ? -6.052 2.233 7.120 1.00 92.25 103 SER A O 1
ATOM 788 N N . GLY A 1 104 ? -4.037 1.518 6.504 1.00 90.62 104 GLY A N 1
ATOM 789 C CA . GLY A 1 104 ? -3.816 0.755 7.745 1.00 90.62 104 GLY A CA 1
ATOM 790 C C . GLY A 1 104 ? -4.360 -0.662 7.771 1.00 90.62 104 GLY A C 1
ATOM 791 O O . GLY A 1 104 ? -4.274 -1.288 8.823 1.00 90.62 104 GLY A O 1
ATOM 792 N N . ALA A 1 105 ? -4.902 -1.166 6.658 1.00 95.12 105 ALA A N 1
ATOM 793 C CA . ALA A 1 105 ? -5.553 -2.474 6.608 1.00 95.12 105 ALA A CA 1
ATOM 794 C C . ALA A 1 105 ? -6.679 -2.596 7.661 1.00 95.12 105 ALA A C 1
ATOM 796 O O . ALA A 1 105 ? -6.792 -3.571 8.411 1.00 95.12 105 ALA A O 1
ATOM 797 N N . THR A 1 106 ? -7.500 -1.546 7.768 1.00 95.19 106 THR A N 1
ATOM 798 C CA . THR A 1 106 ? -8.422 -1.351 8.895 1.00 95.19 106 THR A CA 1
ATOM 799 C C . THR A 1 106 ? -9.641 -2.261 8.890 1.00 95.19 106 THR A C 1
ATOM 801 O O . THR A 1 106 ? -10.372 -2.256 9.880 1.00 95.19 106 THR A O 1
ATOM 804 N N . LEU A 1 107 ? -9.884 -3.065 7.848 1.00 95.19 107 LEU A N 1
ATOM 805 C CA . LEU A 1 107 ? -11.069 -3.931 7.810 1.00 95.19 107 LEU A CA 1
ATOM 806 C C . LEU A 1 107 ? -11.136 -4.869 9.020 1.00 95.19 107 LEU A C 1
ATOM 808 O O . LEU A 1 107 ? -12.183 -5.003 9.653 1.00 95.19 107 LEU A O 1
ATOM 812 N N . ALA A 1 108 ? -10.003 -5.471 9.389 1.00 93.81 108 ALA A N 1
ATOM 813 C CA . ALA A 1 108 ? -9.923 -6.338 10.560 1.00 93.81 108 ALA A CA 1
ATOM 814 C C . ALA A 1 108 ? -10.273 -5.575 11.849 1.00 93.81 108 ALA A C 1
ATOM 816 O O . ALA A 1 108 ? -11.044 -6.062 12.677 1.00 93.81 108 ALA A O 1
ATOM 817 N N . LEU A 1 109 ? -9.772 -4.343 11.992 1.00 94.75 109 LEU A N 1
ATOM 818 C CA . LEU A 1 109 ? -10.084 -3.477 13.127 1.00 94.75 109 LEU A CA 1
ATOM 819 C C . LEU A 1 109 ? -11.578 -3.126 13.177 1.00 94.75 109 LEU A C 1
ATOM 821 O O . LEU A 1 109 ? -12.183 -3.200 14.244 1.00 94.75 109 LEU A O 1
ATOM 825 N N . VAL A 1 110 ? -12.193 -2.810 12.037 1.00 96.00 110 VAL A N 1
ATOM 826 C CA . VAL A 1 110 ? -13.631 -2.516 11.920 1.00 96.00 110 VAL A CA 1
ATOM 827 C C . VAL A 1 110 ? -14.487 -3.691 12.385 1.00 96.00 110 VAL A C 1
ATOM 829 O O . VAL A 1 110 ? -15.446 -3.505 13.147 1.00 96.00 110 VAL A O 1
ATOM 832 N N . LEU A 1 111 ? -14.127 -4.908 11.975 1.00 95.88 111 LEU A N 1
ATOM 833 C CA . LEU A 1 111 ? -14.819 -6.121 12.405 1.00 95.88 111 LEU A CA 1
ATOM 834 C C . LEU A 1 111 ? -14.694 -6.310 13.921 1.00 95.88 111 LEU A C 1
ATOM 836 O O . LEU A 1 111 ? -15.709 -6.484 14.592 1.00 95.88 111 LEU A O 1
ATOM 840 N N . LEU A 1 112 ? -13.491 -6.178 14.487 1.00 95.44 112 LEU A N 1
ATOM 841 C CA . LEU A 1 112 ? -13.279 -6.272 15.937 1.00 95.44 112 LEU A CA 1
ATOM 842 C C . LEU A 1 112 ? -14.065 -5.201 16.708 1.00 95.44 112 LEU A C 1
ATOM 844 O O . LEU A 1 112 ? -14.724 -5.494 17.710 1.00 95.44 112 LEU A O 1
ATOM 848 N N . MET A 1 113 ? -14.050 -3.962 16.218 1.00 95.31 113 MET A N 1
ATOM 849 C CA . MET A 1 113 ? -14.790 -2.851 16.807 1.00 95.31 113 MET A CA 1
ATOM 850 C C . MET A 1 113 ? -16.296 -3.111 16.815 1.00 95.31 113 MET A C 1
ATOM 852 O O . MET A 1 113 ? -16.944 -2.828 17.821 1.00 95.31 113 MET A O 1
ATOM 856 N N . SER A 1 114 ? -16.845 -3.731 15.767 1.00 95.94 114 SER A N 1
ATOM 857 C CA . SER A 1 114 ? -18.279 -4.051 15.643 1.00 95.94 114 SER A CA 1
ATOM 858 C C . SER A 1 114 ? -18.816 -4.969 16.752 1.00 95.94 114 SER A C 1
ATOM 860 O O . SER A 1 114 ? -20.021 -4.953 17.040 1.00 95.94 114 SER A O 1
ATOM 862 N N . PHE A 1 115 ? -17.929 -5.723 17.410 1.00 96.38 115 PHE A N 1
ATOM 863 C CA . PHE A 1 115 ? -18.231 -6.599 18.547 1.00 96.38 115 PHE A CA 1
ATOM 864 C C . PHE A 1 115 ? -17.673 -6.080 19.886 1.00 96.38 115 PHE A C 1
ATOM 866 O O . PHE A 1 115 ? -17.775 -6.764 20.905 1.00 96.38 115 PHE A O 1
ATOM 873 N N . SER A 1 116 ? -17.122 -4.862 19.922 1.00 96.06 116 SER A N 1
ATOM 874 C CA . SER A 1 116 ? -16.532 -4.271 21.129 1.00 96.06 116 SER A CA 1
ATOM 875 C C . SER A 1 116 ? -17.547 -4.111 22.266 1.00 96.06 116 SER A C 1
ATOM 877 O O . SER A 1 116 ? -18.737 -3.896 22.044 1.00 96.06 116 SER A O 1
ATOM 879 N N . ARG A 1 117 ? -17.088 -4.159 23.522 1.00 96.06 117 ARG A N 1
ATOM 880 C CA . ARG A 1 117 ? -17.926 -3.809 24.686 1.00 96.06 117 ARG A CA 1
ATOM 881 C C . ARG A 1 117 ? -18.208 -2.305 24.759 1.00 96.06 117 ARG A C 1
ATOM 883 O O . ARG A 1 117 ? -19.266 -1.917 25.243 1.00 96.06 117 ARG A O 1
ATOM 890 N N . SER A 1 118 ? -17.292 -1.476 24.253 1.00 95.50 118 SER A N 1
ATOM 891 C CA . SER A 1 118 ? -17.461 -0.022 24.211 1.00 95.50 118 SER A CA 1
ATOM 892 C C . SER A 1 118 ? -18.559 0.354 23.222 1.00 95.50 118 SER A C 1
ATOM 894 O O . SER A 1 118 ? -18.484 0.001 22.046 1.00 95.50 118 SER A O 1
ATOM 896 N N . VAL A 1 119 ? -19.567 1.092 23.692 1.00 95.88 119 VAL A N 1
ATOM 897 C CA . VAL A 1 119 ? -20.673 1.577 22.851 1.00 95.88 119 VAL A CA 1
ATOM 898 C C . VAL A 1 119 ? -20.146 2.476 21.730 1.00 95.88 119 VAL A C 1
ATOM 900 O O . VAL A 1 119 ? -20.578 2.333 20.589 1.00 95.88 119 VAL A O 1
ATOM 903 N N . HIS A 1 120 ? -19.158 3.327 22.033 1.00 94.19 120 HIS A N 1
ATOM 904 C CA . HIS A 1 120 ? -18.510 4.215 21.060 1.00 94.19 120 HIS A CA 1
ATOM 905 C C . HIS A 1 120 ? -17.829 3.427 19.937 1.00 94.19 120 HIS A C 1
ATOM 907 O O . HIS A 1 120 ? -18.164 3.591 18.765 1.00 94.19 120 HIS A O 1
ATOM 913 N N . LEU A 1 121 ? -16.937 2.495 20.292 1.00 94.94 121 LEU A N 1
ATOM 914 C CA . LEU A 1 121 ? -16.208 1.697 19.300 1.00 94.94 121 LEU A CA 1
ATOM 915 C C . LEU A 1 121 ? -17.143 0.774 18.514 1.00 94.94 121 LEU A C 1
ATOM 917 O O . LEU A 1 121 ? -16.987 0.639 17.304 1.00 94.94 121 LEU A O 1
ATOM 921 N N . LYS A 1 122 ? -18.149 0.189 19.174 1.00 96.88 122 LYS A N 1
ATOM 922 C CA . LYS A 1 122 ? -19.182 -0.626 18.522 1.00 96.88 122 LYS A CA 1
ATOM 923 C C . LYS A 1 122 ? -19.969 0.163 17.488 1.00 96.88 122 LYS A C 1
ATOM 925 O O . LYS A 1 122 ? -20.223 -0.360 16.404 1.00 96.88 122 LYS A O 1
ATOM 930 N N . SER A 1 123 ? -20.344 1.397 17.815 1.00 96.06 123 SER A N 1
ATOM 931 C CA . SER A 1 123 ? -21.044 2.285 16.889 1.00 96.06 123 SER A CA 1
ATOM 932 C C . SER A 1 123 ? -20.187 2.559 15.652 1.00 96.06 123 SER A C 1
ATOM 934 O O . SER A 1 123 ? -20.624 2.289 14.534 1.00 96.06 123 SER A O 1
ATOM 936 N N . ILE A 1 124 ? -18.930 2.976 15.847 1.00 95.81 124 ILE A N 1
ATOM 937 C CA . ILE A 1 124 ? -18.002 3.249 14.739 1.00 95.81 124 ILE A CA 1
ATOM 938 C C . ILE A 1 124 ? -17.768 2.001 13.893 1.00 95.81 124 ILE A C 1
ATOM 940 O O . ILE A 1 124 ? -17.874 2.083 12.675 1.00 95.81 124 ILE A O 1
ATOM 944 N N . GLY A 1 125 ? -17.498 0.847 14.509 1.00 95.75 125 GLY A N 1
ATOM 945 C CA . GLY A 1 125 ? -17.272 -0.404 13.785 1.00 95.75 125 GLY A CA 1
ATOM 946 C C . GLY A 1 125 ? -18.459 -0.768 12.894 1.00 95.75 125 GLY A C 1
ATOM 947 O O . GLY A 1 125 ? -18.287 -1.011 11.704 1.00 95.75 125 GLY A O 1
ATOM 948 N N . ARG A 1 126 ? -19.684 -0.704 13.427 1.00 95.75 126 ARG A N 1
ATOM 949 C CA . ARG A 1 126 ? -20.896 -1.030 12.659 1.00 95.75 126 ARG A CA 1
ATOM 950 C C . ARG A 1 126 ? -21.174 -0.036 11.535 1.00 95.75 126 ARG A C 1
ATOM 952 O O . ARG A 1 126 ? -21.532 -0.462 10.443 1.00 95.75 126 ARG A O 1
ATOM 959 N N . MET A 1 127 ? -20.985 1.262 11.780 1.00 95.44 127 MET A N 1
ATOM 960 C CA . MET A 1 127 ? -21.126 2.290 10.740 1.00 95.44 127 MET A CA 1
ATOM 961 C C . MET A 1 127 ? -20.042 2.171 9.662 1.00 95.44 127 MET A C 1
ATOM 963 O O . MET A 1 127 ? -20.294 2.478 8.502 1.00 95.44 127 MET A O 1
ATOM 967 N N . SER A 1 128 ? -18.852 1.697 10.038 1.00 96.12 128 SER A N 1
ATOM 968 C CA . SER A 1 128 ? -17.700 1.585 9.142 1.00 96.12 128 SER A CA 1
ATOM 969 C C . SER A 1 128 ? -17.619 0.250 8.402 1.00 96.12 128 SER A C 1
ATOM 971 O O . SER A 1 128 ? -16.812 0.125 7.490 1.00 96.12 128 SER A O 1
ATOM 973 N N . ALA A 1 129 ? -18.426 -0.752 8.763 1.00 95.06 129 ALA A N 1
ATOM 974 C CA . ALA A 1 129 ? -18.359 -2.091 8.172 1.00 95.06 129 ALA A CA 1
ATOM 975 C C . ALA A 1 129 ? -18.615 -2.083 6.659 1.00 95.06 129 ALA A C 1
ATOM 977 O O . ALA A 1 129 ? -17.839 -2.652 5.895 1.00 95.06 129 ALA A O 1
ATOM 978 N N . VAL A 1 130 ? -19.678 -1.398 6.227 1.00 95.50 130 VAL A N 1
ATOM 979 C CA . VAL A 1 130 ? -20.016 -1.262 4.804 1.00 95.50 130 VAL A CA 1
ATOM 980 C C . VAL A 1 130 ? -18.977 -0.426 4.049 1.00 95.50 130 VAL A C 1
ATOM 982 O O . VAL A 1 130 ? -18.417 -0.956 3.094 1.00 95.50 130 VAL A O 1
ATOM 985 N N . PRO A 1 131 ? -18.654 0.827 4.437 1.00 94.62 131 PRO A N 1
ATOM 986 C CA . PRO A 1 131 ? -17.654 1.608 3.705 1.00 94.62 131 PRO A CA 1
ATOM 987 C C . PRO A 1 131 ? -16.270 0.944 3.734 1.00 94.62 131 PRO A C 1
ATOM 989 O O . PRO A 1 131 ? -15.598 0.912 2.708 1.00 94.62 131 PRO A O 1
ATOM 992 N N . GLY A 1 132 ? -15.891 0.306 4.846 1.00 93.56 132 GLY A N 1
ATOM 993 C CA . GLY A 1 132 ? -14.633 -0.427 4.969 1.00 93.56 132 GLY A CA 1
ATOM 994 C C . GLY A 1 132 ? -14.530 -1.594 3.989 1.00 93.56 132 GLY A C 1
ATOM 995 O O . GLY A 1 132 ? -13.455 -1.835 3.453 1.00 93.56 132 GLY A O 1
ATOM 996 N N . PHE A 1 133 ? -15.633 -2.281 3.674 1.00 93.56 133 PHE A N 1
ATOM 997 C CA . PHE A 1 133 ? -15.645 -3.305 2.622 1.00 93.56 133 PHE A CA 1
ATOM 998 C C . PHE A 1 133 ? -15.322 -2.724 1.234 1.00 93.56 133 PHE A C 1
ATOM 1000 O O . PHE A 1 133 ? -14.659 -3.369 0.429 1.00 93.56 133 PHE A O 1
ATOM 1007 N N . PHE A 1 134 ? -15.723 -1.477 0.983 1.00 94.44 134 PHE A N 1
ATOM 1008 C CA . PHE A 1 134 ? -15.405 -0.726 -0.235 1.00 94.44 134 PHE A CA 1
ATOM 1009 C C . PHE A 1 134 ? -14.129 0.123 -0.109 1.00 94.44 134 PHE A C 1
ATOM 1011 O O . PHE A 1 134 ? -13.928 1.042 -0.897 1.00 94.44 134 PHE A O 1
ATOM 1018 N N . GLN A 1 135 ? -13.256 -0.190 0.856 1.00 92.38 135 GLN A N 1
ATOM 1019 C CA . GLN A 1 135 ? -11.973 0.491 1.091 1.00 92.38 135 GLN A CA 1
ATOM 1020 C C . GLN A 1 135 ? -12.074 1.968 1.504 1.00 92.38 135 GLN A C 1
ATOM 1022 O O . GLN A 1 135 ? -11.099 2.708 1.405 1.00 92.38 135 GLN A O 1
ATOM 1027 N N . ILE A 1 136 ? -13.227 2.389 2.020 1.00 93.94 136 ILE A N 1
ATOM 1028 C CA . ILE A 1 136 ? -13.458 3.726 2.575 1.00 93.94 136 ILE A CA 1
ATOM 1029 C C . ILE A 1 136 ? -13.394 3.615 4.100 1.00 93.94 136 ILE A C 1
ATOM 1031 O O . ILE A 1 136 ? -14.196 2.902 4.709 1.00 93.94 136 ILE A O 1
ATOM 1035 N N . ASN A 1 137 ? -12.443 4.290 4.742 1.00 93.81 137 ASN A N 1
ATOM 1036 C CA . ASN A 1 137 ? -12.154 4.067 6.162 1.00 93.81 137 ASN A CA 1
ATOM 1037 C C . ASN A 1 137 ? -11.982 5.333 7.008 1.00 93.81 137 ASN A C 1
ATOM 1039 O O . ASN A 1 137 ? -11.651 5.239 8.190 1.00 93.81 137 ASN A O 1
ATOM 1043 N N . GLU A 1 138 ? -12.292 6.505 6.470 1.00 91.88 138 GLU A N 1
ATOM 1044 C CA . GLU A 1 138 ? -12.287 7.787 7.175 1.00 91.88 138 GLU A CA 1
ATOM 1045 C C . GLU A 1 138 ? -13.118 7.768 8.472 1.00 91.88 138 GLU A C 1
ATOM 1047 O O . GLU A 1 138 ? -12.627 8.281 9.484 1.00 91.88 138 GLU A O 1
ATOM 1052 N N . PRO A 1 139 ? -14.309 7.130 8.534 1.00 90.69 139 PRO A N 1
ATOM 1053 C CA . PRO A 1 139 ? -15.051 7.010 9.790 1.00 90.69 139 PRO A CA 1
ATOM 1054 C C . PRO A 1 139 ? -14.259 6.292 10.894 1.00 90.69 139 PRO A C 1
ATOM 1056 O O . PRO A 1 139 ? -14.438 6.582 12.076 1.00 90.69 139 PRO A O 1
ATOM 1059 N N . VAL A 1 140 ? -13.350 5.387 10.523 1.00 93.94 140 VAL A N 1
ATOM 1060 C CA . VAL A 1 140 ? -12.460 4.679 11.450 1.00 93.94 140 VAL A CA 1
ATOM 1061 C C . VAL A 1 140 ? -11.271 5.559 11.800 1.00 93.94 140 VAL A C 1
ATOM 1063 O O . VAL A 1 140 ? -11.006 5.767 12.982 1.00 93.94 140 VAL A O 1
ATOM 1066 N N . ILE A 1 141 ? -10.586 6.110 10.794 1.00 93.00 141 ILE A N 1
ATOM 1067 C CA . ILE A 1 141 ? -9.390 6.944 10.971 1.00 93.00 141 ILE A CA 1
ATOM 1068 C C . ILE A 1 141 ? -9.669 8.107 11.929 1.00 93.00 141 ILE A C 1
ATOM 1070 O O . ILE A 1 141 ? -8.926 8.312 12.895 1.00 93.00 141 ILE A O 1
ATOM 1074 N N . PHE A 1 142 ? -10.775 8.817 11.705 1.00 90.94 142 PHE A N 1
ATOM 1075 C CA . PHE A 1 142 ? -11.145 9.996 12.486 1.00 90.94 142 PHE A CA 1
ATOM 1076 C C . PHE A 1 142 ? -12.063 9.680 13.673 1.00 90.94 142 PHE A C 1
ATOM 1078 O O . PHE A 1 142 ? -12.008 10.379 14.681 1.00 90.94 142 PHE A O 1
ATOM 1085 N N . GLY A 1 143 ? -12.887 8.629 13.601 1.00 87.25 143 GLY A N 1
ATOM 1086 C CA . GLY A 1 143 ? -13.803 8.273 14.691 1.00 87.25 143 GLY A CA 1
ATOM 1087 C C . GLY A 1 143 ? -13.161 7.454 15.816 1.00 87.25 143 GLY A C 1
ATOM 1088 O O . GLY A 1 143 ? -13.551 7.597 16.979 1.00 87.25 143 GLY A O 1
ATOM 1089 N N . SER A 1 144 ? -12.190 6.588 15.497 1.00 82.56 144 SER A N 1
ATOM 1090 C CA . SER A 1 144 ? -11.546 5.659 16.448 1.00 82.56 144 SER A CA 1
ATOM 1091 C C . SER A 1 144 ? -10.223 6.173 17.035 1.00 82.56 144 SER A C 1
ATOM 1093 O O . SER A 1 144 ? -9.400 5.398 17.519 1.00 82.56 144 SER A O 1
ATOM 1095 N N . PRO A 1 145 ? -10.139 7.498 17.218 1.00 79.62 145 PRO A N 1
ATOM 1096 C CA . PRO A 1 145 ? -8.943 8.338 17.018 1.00 79.62 145 PRO A CA 1
ATOM 1097 C C . PRO A 1 145 ? -7.679 7.550 16.648 1.00 79.62 145 PRO A C 1
ATOM 1099 O O . PRO A 1 145 ? -6.883 7.230 17.525 1.00 79.62 145 PRO A O 1
ATOM 1102 N N . ILE A 1 146 ? -7.489 7.214 15.367 1.00 91.25 146 ILE A N 1
ATOM 1103 C CA . ILE A 1 146 ? -6.218 6.630 14.890 1.00 91.25 146 ILE A CA 1
ATOM 1104 C C . ILE A 1 146 ? -5.187 7.737 14.667 1.00 91.25 146 ILE A C 1
ATOM 1106 O O . ILE A 1 146 ? -4.016 7.584 15.017 1.00 91.25 146 ILE A O 1
ATOM 1110 N N . VAL A 1 147 ? -5.636 8.865 14.110 1.00 92.56 147 VAL A N 1
ATOM 1111 C CA . VAL A 1 147 ? -4.808 10.055 13.892 1.00 92.56 147 VAL A CA 1
ATOM 1112 C C . VAL A 1 147 ? -4.191 10.499 15.215 1.00 92.56 147 VAL A C 1
ATOM 1114 O O . VAL A 1 147 ? -4.895 10.647 16.214 1.00 92.56 147 VAL A O 1
ATOM 1117 N N . MET A 1 148 ? -2.871 10.698 15.216 1.00 91.12 148 MET A N 1
ATOM 1118 C CA . MET A 1 148 ? -2.087 11.120 16.382 1.00 91.12 148 MET A CA 1
ATOM 1119 C C . MET A 1 148 ? -2.208 10.229 17.634 1.00 91.12 148 MET A C 1
ATOM 1121 O O . MET A 1 148 ? -1.797 10.647 18.713 1.00 91.12 148 MET A O 1
ATOM 1125 N N . ASN A 1 149 ? -2.722 9.000 17.526 1.00 94.62 149 ASN A N 1
ATOM 1126 C CA . ASN A 1 149 ? -2.827 8.074 18.654 1.00 94.62 149 ASN A CA 1
ATOM 1127 C C . ASN A 1 149 ? -1.638 7.101 18.704 1.00 94.62 149 ASN A C 1
ATOM 1129 O O . ASN A 1 149 ? -1.578 6.168 17.897 1.00 94.62 149 ASN A O 1
ATOM 1133 N N . PRO A 1 150 ? -0.720 7.233 19.681 1.00 90.12 150 PRO A N 1
ATOM 1134 C CA . PRO A 1 150 ? 0.472 6.388 19.755 1.00 90.12 150 PRO A CA 1
ATOM 1135 C C . PRO A 1 150 ? 0.165 4.902 19.979 1.00 90.12 150 PRO A C 1
ATOM 1137 O O . PRO A 1 150 ? 0.954 4.048 19.587 1.00 90.12 150 PRO A O 1
ATOM 1140 N N . THR A 1 151 ? -0.983 4.577 20.583 1.00 91.44 151 THR A N 1
ATOM 1141 C CA . THR A 1 151 ? -1.380 3.182 20.842 1.00 91.44 151 THR A CA 1
ATOM 1142 C C . THR A 1 151 ? -1.767 2.477 19.546 1.00 91.44 151 THR A C 1
ATOM 1144 O O . THR A 1 151 ? -1.398 1.325 19.325 1.00 91.44 151 THR A O 1
ATOM 1147 N N . LEU A 1 152 ? -2.497 3.174 18.671 1.00 92.44 152 LEU A N 1
ATOM 1148 C CA . LEU A 1 152 ? -2.930 2.639 17.379 1.00 92.44 152 LEU A CA 1
ATOM 1149 C C . LEU A 1 152 ? -1.891 2.854 16.272 1.00 92.44 152 LEU A C 1
ATOM 1151 O O . LEU A 1 152 ? -1.988 2.205 15.236 1.00 92.44 152 LEU A O 1
ATOM 1155 N N . PHE A 1 153 ? -0.869 3.684 16.504 1.00 93.44 153 PHE A N 1
ATOM 1156 C CA . PHE A 1 153 ? 0.215 3.943 15.554 1.00 93.44 153 PHE A CA 1
ATOM 1157 C C . PHE A 1 153 ? 0.897 2.662 15.070 1.00 93.44 153 PHE A C 1
ATOM 1159 O O . PHE A 1 153 ? 1.023 2.448 13.868 1.00 93.44 153 PHE A O 1
ATOM 1166 N N . ILE A 1 154 ? 1.311 1.794 15.998 1.00 94.25 154 ILE A N 1
ATOM 1167 C CA . ILE A 1 154 ? 2.058 0.574 15.669 1.00 94.25 154 ILE A CA 1
ATOM 1168 C C . ILE A 1 154 ? 1.245 -0.342 14.738 1.00 94.25 154 ILE A C 1
ATOM 1170 O O . ILE A 1 154 ? 1.718 -0.616 13.633 1.00 94.25 154 ILE A O 1
ATOM 1174 N N . PRO A 1 155 ? 0.032 -0.804 15.107 1.00 93.56 155 PRO A N 1
ATOM 1175 C CA .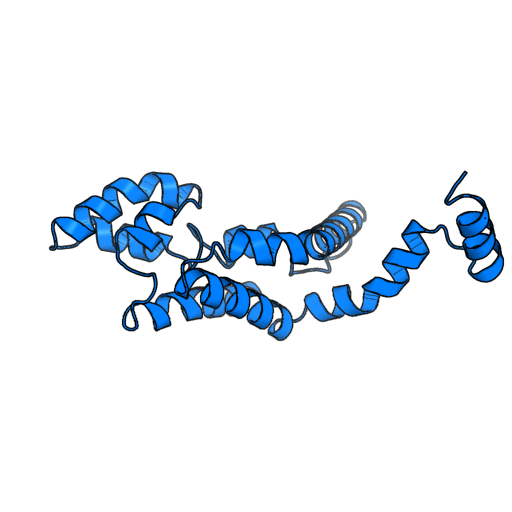 PRO A 1 155 ? -0.735 -1.662 14.211 1.00 93.56 155 PRO A CA 1
ATOM 1176 C C . PRO A 1 155 ? -1.114 -0.943 12.912 1.00 93.56 155 PRO A C 1
ATOM 1178 O O . PRO A 1 155 ? -1.056 -1.557 11.854 1.00 93.56 155 PRO A O 1
ATOM 1181 N N . PHE A 1 156 ? -1.426 0.355 12.959 1.00 95.25 156 PHE A N 1
ATOM 1182 C CA . PHE A 1 156 ? -1.791 1.121 11.769 1.00 95.25 156 PHE A CA 1
ATOM 1183 C C . PHE A 1 156 ? -0.651 1.209 10.744 1.00 95.25 156 PHE A C 1
ATOM 1185 O O . PHE A 1 156 ? -0.869 0.994 9.554 1.00 95.25 156 PHE A O 1
ATOM 1192 N N . VAL A 1 157 ? 0.575 1.499 11.184 1.00 94.81 157 VAL A N 1
ATOM 1193 C CA . VAL A 1 157 ? 1.729 1.657 10.287 1.00 94.81 157 VAL A CA 1
ATOM 1194 C C . VAL A 1 157 ? 2.244 0.307 9.794 1.00 94.81 157 VAL A C 1
ATOM 1196 O O . VAL A 1 157 ? 2.531 0.165 8.606 1.00 94.81 157 VAL A O 1
ATOM 1199 N N . PHE A 1 158 ? 2.348 -0.690 10.675 1.00 95.25 158 PHE A N 1
ATOM 1200 C CA . PHE A 1 158 ? 3.055 -1.934 10.362 1.00 95.25 158 PHE A CA 1
ATOM 1201 C C . PHE A 1 158 ? 2.167 -3.066 9.837 1.00 95.25 158 PHE A C 1
ATOM 1203 O O . PHE A 1 158 ? 2.687 -3.927 9.131 1.00 95.25 158 PHE A O 1
ATOM 1210 N N . ALA A 1 159 ? 0.854 -3.082 10.100 1.00 96.25 159 ALA A N 1
ATOM 1211 C CA . ALA A 1 159 ? -0.023 -4.104 9.515 1.00 96.25 159 ALA A CA 1
ATOM 1212 C C . ALA A 1 159 ? 0.043 -4.130 7.973 1.00 96.25 159 ALA A C 1
ATOM 1214 O O . ALA A 1 159 ? 0.274 -5.206 7.420 1.00 96.25 159 ALA A O 1
ATOM 1215 N N . PRO A 1 160 ? -0.038 -2.989 7.257 1.00 96.50 160 PRO A N 1
ATOM 1216 C CA . PRO A 1 160 ? 0.138 -3.016 5.810 1.00 96.50 160 PRO A CA 1
ATOM 1217 C C . PRO A 1 160 ? 1.559 -3.407 5.373 1.00 96.50 160 PRO A C 1
ATOM 1219 O O . PRO A 1 160 ? 1.706 -4.009 4.316 1.00 96.50 160 PRO A O 1
ATOM 122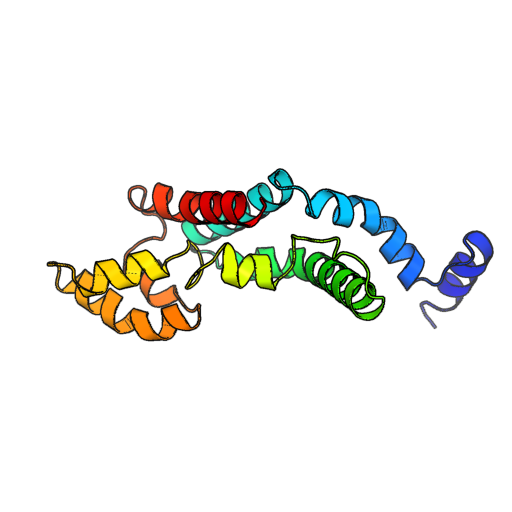2 N N . VAL A 1 161 ? 2.607 -3.149 6.171 1.00 97.19 161 VAL A N 1
ATOM 1223 C CA . VAL A 1 161 ? 3.970 -3.640 5.867 1.00 97.19 161 VAL A CA 1
ATOM 1224 C C . VAL A 1 161 ? 4.004 -5.167 5.874 1.00 97.19 161 VAL A C 1
ATOM 1226 O O . VAL A 1 161 ? 4.533 -5.769 4.945 1.00 97.19 161 VAL A O 1
ATOM 1229 N N . ILE A 1 162 ? 3.396 -5.792 6.886 1.00 97.31 162 ILE A N 1
ATOM 1230 C CA . ILE A 1 162 ? 3.291 -7.254 6.978 1.00 97.31 162 ILE A CA 1
ATOM 1231 C C . ILE A 1 162 ? 2.510 -7.800 5.780 1.00 97.31 162 ILE A C 1
ATOM 1233 O O . ILE A 1 162 ? 2.970 -8.743 5.136 1.00 97.31 162 ILE A O 1
ATOM 1237 N N . ASN A 1 163 ? 1.379 -7.178 5.438 1.00 97.38 163 ASN A N 1
ATOM 1238 C CA . ASN A 1 163 ? 0.596 -7.569 4.270 1.00 97.38 163 ASN A CA 1
ATOM 1239 C C . ASN A 1 163 ? 1.412 -7.476 2.975 1.00 97.38 163 ASN A C 1
ATOM 1241 O O . ASN A 1 163 ? 1.403 -8.414 2.184 1.00 97.38 163 ASN A O 1
ATOM 1245 N N . ALA A 1 164 ? 2.147 -6.377 2.778 1.00 97.25 164 ALA A N 1
ATOM 1246 C CA . ALA A 1 164 ? 2.997 -6.181 1.609 1.00 97.25 164 ALA A CA 1
ATOM 1247 C C . ALA A 1 164 ? 4.090 -7.251 1.521 1.00 97.25 164 ALA A C 1
ATOM 1249 O O . ALA A 1 164 ? 4.307 -7.805 0.451 1.00 97.25 164 ALA A O 1
ATOM 1250 N N . THR A 1 165 ? 4.759 -7.573 2.633 1.00 97.19 165 THR A N 1
ATOM 1251 C CA . THR A 1 165 ? 5.786 -8.622 2.662 1.00 97.19 165 THR A CA 1
ATOM 1252 C C . THR A 1 165 ? 5.206 -9.994 2.342 1.00 97.19 165 THR A C 1
ATOM 1254 O O . THR A 1 165 ? 5.789 -10.703 1.531 1.00 97.19 165 THR A O 1
ATOM 1257 N N . ILE A 1 166 ? 4.071 -10.364 2.944 1.00 97.44 166 ILE A N 1
ATOM 1258 C CA . ILE A 1 166 ? 3.434 -11.663 2.687 1.00 97.44 166 ILE A CA 1
ATOM 1259 C C . ILE A 1 166 ? 2.962 -11.752 1.236 1.00 97.44 166 ILE A C 1
ATOM 1261 O O . ILE A 1 166 ? 3.190 -12.767 0.601 1.00 97.44 166 ILE A O 1
ATOM 1265 N N . ALA A 1 167 ? 2.325 -10.707 0.706 1.00 96.50 167 ALA A N 1
ATOM 1266 C CA . ALA A 1 167 ? 1.793 -10.715 -0.654 1.00 96.50 167 ALA A CA 1
ATOM 1267 C C . ALA A 1 167 ? 2.875 -10.630 -1.743 1.00 96.50 167 ALA A C 1
ATOM 1269 O O . ALA A 1 167 ? 2.599 -10.935 -2.900 1.00 96.50 167 ALA A O 1
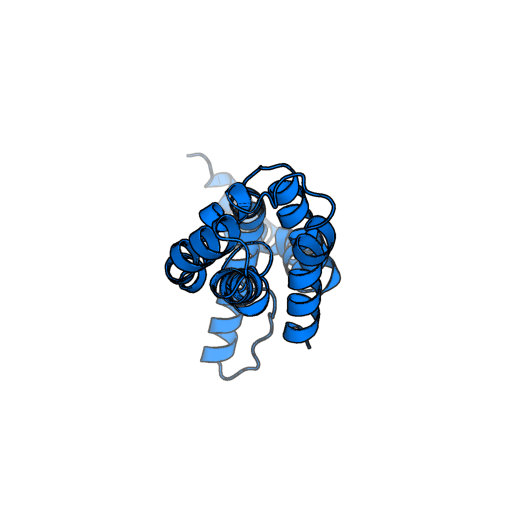ATOM 1270 N N . TYR A 1 168 ? 4.074 -10.152 -1.402 1.00 96.31 168 TYR A N 1
ATOM 1271 C CA . TYR A 1 168 ? 5.188 -10.024 -2.340 1.00 96.31 168 TYR A CA 1
ATOM 1272 C C . TYR A 1 168 ? 5.869 -11.367 -2.656 1.00 96.31 168 TYR A C 1
ATOM 1274 O O . TYR A 1 168 ? 6.454 -11.502 -3.730 1.00 96.31 168 TYR A O 1
ATOM 1282 N N . PHE A 1 169 ? 5.832 -12.327 -1.729 1.00 93.75 169 PHE A N 1
ATOM 1283 C CA . PHE A 1 169 ? 6.440 -13.654 -1.876 1.00 93.75 169 PHE A CA 1
ATOM 1284 C C . PHE A 1 169 ? 5.400 -14.715 -2.241 1.00 93.75 169 PHE A C 1
ATOM 1286 O O . PHE A 1 169 ? 5.786 -15.655 -2.971 1.00 93.75 169 PHE A O 1
#

Foldseek 3Di:
DPCVVVQVVCCVPPVDGPVVVVCVVCVVVLVVCLDLVNVLVLLLQLLVCLLQVHNSCVVSCVVCVVSQVVLVVQQVVCVVVVHDRDGCDHPCNCQVQQAQLAQLVCQVVLVVLCPDPDPQSVVLSVVSNVSSNVHRCVSPCVSVVSHNDPVNSVSRRCVSSVSSVVSSD

Secondary structure (DSSP, 8-state):
--SHHHHHHHHHHHS--HHHHHHHHHHHHHHHHTSHHHHHHHHHHHHHHHHTTS-HHHHHHHHHHHHHHHHHHHHHHHHHTTPPP----SHHIIIIIISTTSTTSTHHHHHHHHT-SSHHHHHHHHHHHHHHHTT--HHHHHHTT-TT-HHHHHHHHHHHHHHHHHHH-

Radius of gyration: 20.22 Å; chains: 1; bounding box: 41×41×60 Å

pLDDT: mean 92.18, std 5.91, range [53.84, 97.94]